Protein AF-A0A0K2RCM1-F1 (afdb_monomer)

Sequence (109 aa):
MVDAKRFRVLLEEERDRKVALLKALLGDITSVNVARQDANVDDEHDPEGSTIAFELSQASALMEQSRVGLEQIEAALLRIANGSYGLCAVCASPSRRVAWRQGLGLRIA

pLDDT: mean 72.76, std 18.23, range [34.19, 93.06]

Nearest PDB structures (foldseek):
  9c3i-assembly1_S  TM=9.230E-01  e=1.174E+00  Homo sapiens
  6wa9-assembly1_N  TM=7.876E-01  e=1.593E+00  Chlamydia pneumoniae
  4ayw-assembly1_A-2  TM=7.276E-01  e=3.978E+00  Homo sapiens
  8t4h-assembly1_B  TM=7.209E-01  e=3.978E+00  Homo sapiens
  4ayx-assembly1_A  TM=7.291E-01  e=5.077E+00  Homo sapiens

Foldseek 3Di:
DPPLVVVLVVLVVLLVVLVVVLVVLVVVLVVLVVVCVVVVPPPPPDPCVVVVVVVSVVSVVVNVVSVVVNVVSVVQNVCSVVVNRVPDPVPPPPPDPDDPDPDDDDDDD

Structure (mmCIF, N/CA/C/O backbone):
data_AF-A0A0K2RCM1-F1
#
_entry.id   AF-A0A0K2RCM1-F1
#
loop_
_atom_site.group_PDB
_atom_site.id
_atom_site.type_symbol
_atom_site.label_atom_id
_atom_site.label_alt_id
_atom_site.label_comp_id
_atom_site.label_asym_id
_atom_site.label_entity_id
_atom_site.label_seq_id
_atom_site.pdbx_PDB_ins_code
_atom_site.Cartn_x
_atom_site.Cartn_y
_atom_site.Cartn_z
_atom_site.occupancy
_atom_site.B_iso_or_equiv
_atom_site.auth_seq_id
_atom_site.auth_comp_id
_atom_site.auth_asym_id
_atom_site.auth_atom_id
_atom_site.pdbx_PDB_model_num
ATOM 1 N N . MET A 1 1 ? -16.382 7.168 23.426 1.00 49.50 1 MET A N 1
ATOM 2 C CA . MET A 1 1 ? -15.753 5.865 23.129 1.00 49.50 1 MET A CA 1
ATOM 3 C C . MET A 1 1 ? -15.402 5.896 21.652 1.00 49.50 1 MET A C 1
ATOM 5 O O . MET A 1 1 ? -16.292 6.185 20.866 1.00 49.50 1 MET A O 1
ATOM 9 N N . VAL A 1 2 ? -14.123 5.780 21.287 1.00 59.88 2 VAL A N 1
ATOM 10 C CA . VAL A 1 2 ? -13.678 5.796 19.879 1.00 59.88 2 VAL A CA 1
ATOM 11 C C . VAL A 1 2 ? -14.448 4.713 19.119 1.00 59.88 2 VAL A C 1
ATOM 13 O O . VAL A 1 2 ? -14.555 3.594 19.618 1.00 59.88 2 VAL A O 1
ATOM 16 N N . ASP A 1 3 ? -15.018 5.043 17.959 1.00 75.88 3 ASP A N 1
ATOM 17 C CA . ASP A 1 3 ? -15.794 4.106 17.137 1.00 75.88 3 ASP A CA 1
ATOM 18 C C . ASP A 1 3 ? -14.850 3.106 16.450 1.00 75.88 3 ASP A C 1
ATOM 20 O O . ASP A 1 3 ? -14.554 3.181 15.259 1.00 75.88 3 ASP A O 1
ATOM 24 N N . ALA A 1 4 ? -14.295 2.191 17.246 1.00 76.62 4 ALA A N 1
ATOM 25 C CA . ALA A 1 4 ? -13.317 1.200 16.815 1.00 76.62 4 ALA A CA 1
ATOM 26 C C . ALA A 1 4 ? -13.859 0.303 15.692 1.00 76.62 4 ALA A C 1
ATOM 28 O O . ALA A 1 4 ? -13.083 -0.239 14.911 1.00 76.62 4 ALA A O 1
ATOM 29 N N . LYS A 1 5 ? -15.189 0.174 15.578 1.00 81.38 5 LYS A N 1
ATOM 30 C CA . LYS A 1 5 ? -15.839 -0.533 14.474 1.00 81.38 5 LYS A CA 1
ATOM 31 C C . LYS A 1 5 ? -15.686 0.246 13.167 1.00 81.38 5 LYS A C 1
ATOM 33 O O . LYS A 1 5 ? -15.272 -0.347 12.177 1.00 81.38 5 LYS A O 1
ATOM 38 N N . ARG A 1 6 ? -15.935 1.560 13.173 1.00 82.31 6 ARG A N 1
ATOM 39 C CA . ARG A 1 6 ? -15.692 2.426 12.009 1.00 82.31 6 ARG A CA 1
ATOM 40 C C . ARG A 1 6 ? -14.214 2.467 11.613 1.00 82.31 6 ARG A C 1
ATOM 42 O O . ARG A 1 6 ? -13.906 2.358 10.432 1.00 82.31 6 ARG A O 1
ATOM 49 N N . PHE A 1 7 ? -13.301 2.588 12.580 1.00 81.62 7 PHE A N 1
ATOM 50 C CA . PHE A 1 7 ? -11.859 2.584 12.291 1.00 81.62 7 PHE A CA 1
ATOM 51 C C . PHE A 1 7 ? -11.374 1.253 11.715 1.00 81.62 7 PHE A C 1
ATOM 53 O O . PHE A 1 7 ? -10.509 1.262 10.847 1.00 81.62 7 PHE A O 1
ATOM 60 N N . ARG A 1 8 ? -11.951 0.125 12.147 1.00 85.94 8 ARG A N 1
ATOM 61 C CA . ARG A 1 8 ? -11.641 -1.188 11.573 1.00 85.94 8 ARG A CA 1
ATOM 62 C C . ARG A 1 8 ? -11.968 -1.246 10.088 1.00 85.94 8 ARG A C 1
ATOM 64 O O . ARG A 1 8 ? -11.090 -1.596 9.317 1.00 85.94 8 ARG A O 1
ATOM 71 N N . VAL A 1 9 ? -13.181 -0.837 9.711 1.00 89.06 9 VAL A N 1
ATOM 72 C CA . VAL A 1 9 ? -13.623 -0.848 8.307 1.00 89.06 9 VAL A CA 1
ATOM 73 C C . VAL 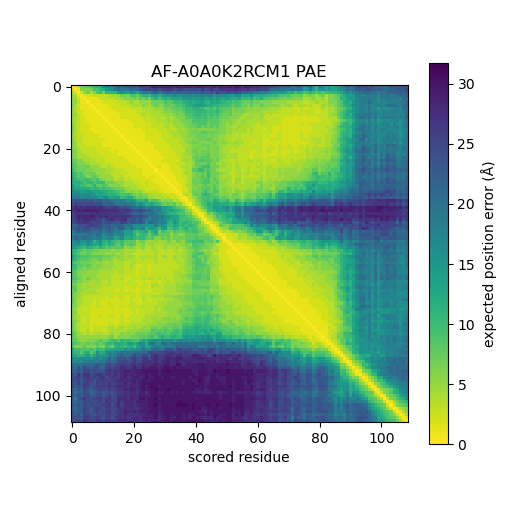A 1 9 ? -12.699 0.013 7.445 1.00 89.06 9 VAL A C 1
ATOM 75 O O . VAL A 1 9 ? -12.214 -0.449 6.422 1.00 89.06 9 VAL A O 1
ATOM 78 N N . LEU A 1 10 ? -12.370 1.227 7.902 1.00 86.94 10 LEU A N 1
ATOM 79 C CA . LEU A 1 10 ? -11.447 2.106 7.177 1.00 86.94 10 LEU A CA 1
ATOM 80 C C . LEU A 1 10 ? -10.047 1.489 7.028 1.00 86.94 10 LEU A C 1
ATOM 82 O O . LEU A 1 10 ? -9.448 1.569 5.963 1.00 86.94 10 LEU A O 1
ATOM 86 N N . LEU A 1 11 ? -9.516 0.863 8.081 1.00 87.44 11 LEU A N 1
ATOM 87 C CA . LEU A 1 11 ? -8.205 0.212 8.027 1.00 87.44 11 LEU A CA 1
ATOM 88 C C . LEU A 1 11 ? -8.203 -1.029 7.127 1.00 87.44 11 LEU A C 1
ATOM 90 O O . LEU A 1 11 ? -7.204 -1.280 6.463 1.00 87.44 11 LEU A O 1
ATOM 94 N N . GLU A 1 12 ? -9.294 -1.793 7.086 1.00 90.00 12 GLU A N 1
ATOM 95 C CA . GLU A 1 12 ? -9.456 -2.929 6.173 1.00 90.00 12 GLU A CA 1
ATOM 96 C C . GLU A 1 12 ? -9.483 -2.464 4.712 1.00 90.00 12 GLU A C 1
ATOM 98 O O . GLU A 1 12 ? -8.755 -3.012 3.887 1.00 90.00 12 GLU A O 1
ATOM 103 N N . GLU A 1 13 ? -10.223 -1.396 4.403 1.00 91.50 13 GLU A N 1
ATOM 104 C CA . GLU A 1 13 ? -10.243 -0.802 3.061 1.00 91.50 13 GLU A CA 1
ATOM 105 C C . GLU A 1 13 ? -8.868 -0.264 2.636 1.00 91.50 13 GLU A C 1
ATOM 107 O O . GLU A 1 13 ? -8.450 -0.456 1.493 1.00 91.50 13 GLU A O 1
ATOM 112 N N . GLU A 1 14 ? -8.148 0.414 3.536 1.00 87.38 14 GLU A N 1
ATOM 113 C CA . GLU A 1 14 ? -6.794 0.910 3.258 1.00 87.38 14 GLU A CA 1
ATOM 114 C C . GLU A 1 14 ? -5.782 -0.235 3.098 1.00 87.38 14 GLU A C 1
ATOM 116 O O . GLU A 1 14 ? -4.910 -0.172 2.226 1.00 87.38 14 GLU A O 1
ATOM 121 N N . ARG A 1 15 ? -5.908 -1.308 3.895 1.00 90.88 15 ARG A N 1
ATOM 122 C CA . ARG A 1 15 ? -5.104 -2.530 3.752 1.00 90.88 15 ARG A CA 1
ATOM 123 C C . ARG A 1 15 ? -5.292 -3.119 2.359 1.00 90.88 15 ARG A C 1
ATOM 125 O O . ARG A 1 15 ? -4.309 -3.359 1.663 1.00 90.88 15 ARG A O 1
ATOM 132 N N . ASP A 1 16 ? -6.538 -3.313 1.941 1.00 93.06 16 ASP A N 1
ATOM 133 C CA . ASP A 1 16 ? -6.857 -3.945 0.662 1.00 93.06 16 ASP A CA 1
ATOM 134 C C . ASP A 1 16 ? -6.360 -3.098 -0.520 1.00 93.06 16 ASP A C 1
ATOM 136 O O . ASP A 1 16 ? -5.760 -3.633 -1.457 1.00 93.06 16 ASP A O 1
ATOM 140 N N . ARG A 1 17 ? -6.490 -1.766 -0.436 1.00 90.44 17 ARG A N 1
ATOM 141 C CA . ARG A 1 17 ? -5.915 -0.838 -1.423 1.00 90.44 17 ARG A CA 1
ATOM 142 C C . ARG A 1 17 ? -4.391 -0.936 -1.505 1.00 90.44 17 ARG A C 1
ATOM 144 O O . ARG A 1 17 ? -3.843 -1.002 -2.606 1.00 90.44 17 ARG A O 1
ATOM 151 N N . LYS A 1 18 ? -3.692 -0.984 -0.368 1.00 88.38 18 LYS A N 1
ATOM 152 C CA . LYS A 1 18 ? -2.225 -1.128 -0.344 1.00 88.38 18 LYS A CA 1
ATOM 153 C C . LYS A 1 18 ? -1.755 -2.479 -0.863 1.00 88.38 18 LYS A C 1
ATOM 155 O O . LYS A 1 18 ? -0.768 -2.532 -1.589 1.00 88.38 18 LYS A O 1
ATOM 160 N N . VAL A 1 19 ? -2.458 -3.558 -0.531 1.00 91.94 19 VAL A N 1
ATOM 161 C CA . VAL A 1 19 ? -2.149 -4.896 -1.051 1.00 91.94 19 VAL 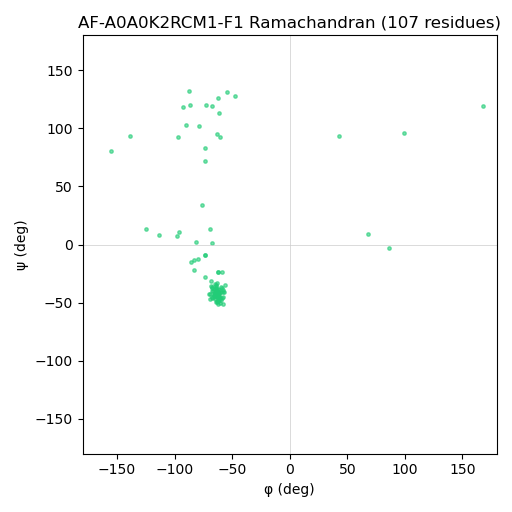A CA 1
ATOM 162 C C . VAL A 1 19 ? -2.311 -4.934 -2.570 1.00 91.94 19 VAL A C 1
ATOM 164 O O . VAL A 1 19 ? -1.457 -5.494 -3.256 1.00 91.94 19 VAL A O 1
ATOM 167 N N . ALA A 1 20 ? -3.365 -4.318 -3.112 1.00 92.56 20 ALA A N 1
ATOM 168 C CA . ALA A 1 20 ? -3.548 -4.209 -4.557 1.00 92.56 20 ALA A CA 1
ATOM 169 C C . ALA A 1 20 ? -2.408 -3.415 -5.222 1.00 92.56 20 ALA A C 1
ATOM 171 O O . ALA A 1 20 ? -1.854 -3.871 -6.220 1.00 92.56 20 ALA A O 1
ATOM 172 N N . LEU A 1 21 ? -2.004 -2.286 -4.629 1.00 88.94 21 LEU A N 1
ATOM 173 C CA . LEU A 1 21 ? -0.877 -1.483 -5.113 1.00 88.94 21 LEU A CA 1
ATOM 174 C C . LEU A 1 21 ? 0.442 -2.271 -5.114 1.00 88.94 21 LEU A C 1
ATOM 176 O O . LEU A 1 21 ? 1.161 -2.261 -6.108 1.00 88.94 21 LEU A O 1
ATOM 180 N N . LEU A 1 22 ? 0.749 -2.984 -4.027 1.00 90.69 22 LEU A N 1
ATOM 181 C CA . LE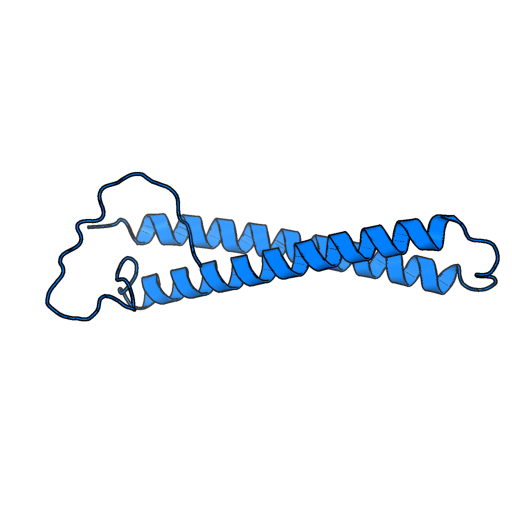U A 1 22 ? 1.963 -3.800 -3.924 1.00 90.69 22 LEU A CA 1
ATOM 182 C C . LEU A 1 22 ? 2.002 -4.911 -4.979 1.00 90.69 22 LEU A C 1
ATOM 184 O O . LEU A 1 22 ? 3.057 -5.172 -5.553 1.00 90.69 22 LEU A O 1
ATOM 188 N N . LYS A 1 23 ? 0.857 -5.545 -5.261 1.00 91.31 23 LYS A N 1
ATOM 189 C CA . LYS A 1 23 ? 0.753 -6.557 -6.322 1.00 91.31 23 LYS A CA 1
ATOM 190 C C . LYS A 1 23 ? 1.003 -5.965 -7.708 1.00 91.31 23 LYS A C 1
ATOM 192 O O . LYS A 1 23 ? 1.692 -6.601 -8.498 1.00 91.31 23 LYS A O 1
ATOM 197 N N . ALA A 1 24 ? 0.466 -4.777 -7.988 1.00 89.81 24 ALA A N 1
ATOM 198 C CA . ALA A 1 24 ? 0.689 -4.091 -9.259 1.00 89.81 24 ALA A CA 1
ATOM 199 C C . ALA A 1 24 ? 2.176 -3.751 -9.453 1.00 89.81 24 ALA A C 1
ATOM 201 O O . ALA A 1 24 ? 2.768 -4.179 -10.436 1.00 89.81 24 ALA A O 1
ATOM 202 N N . LEU A 1 25 ? 2.804 -3.116 -8.455 1.00 88.44 25 LEU A N 1
ATOM 203 C CA . LEU A 1 25 ? 4.230 -2.763 -8.499 1.00 88.44 25 LEU A CA 1
ATOM 204 C C . LEU A 1 25 ? 5.136 -3.987 -8.693 1.00 88.44 25 LEU A C 1
ATOM 206 O O . LEU A 1 25 ? 6.088 -3.938 -9.467 1.00 88.44 25 LEU A O 1
ATOM 210 N N . LEU A 1 26 ? 4.836 -5.101 -8.017 1.00 89.31 26 LEU A N 1
ATOM 211 C CA . LEU A 1 26 ? 5.586 -6.347 -8.186 1.00 89.31 26 LEU A CA 1
ATOM 212 C C . LEU A 1 26 ? 5.447 -6.912 -9.609 1.00 89.31 26 LEU A C 1
ATOM 214 O O . LEU A 1 26 ? 6.423 -7.410 -10.174 1.00 89.31 26 LEU A O 1
ATOM 218 N N . GLY A 1 27 ? 4.241 -6.839 -10.178 1.00 88.25 27 GLY A N 1
ATOM 219 C CA . GLY A 1 27 ? 3.968 -7.218 -11.563 1.00 88.25 27 GLY A CA 1
ATOM 220 C C . GLY A 1 27 ? 4.779 -6.390 -12.557 1.00 88.25 27 GLY A C 1
ATOM 221 O O . GLY A 1 27 ? 5.454 -6.966 -13.408 1.00 88.25 27 GLY A O 1
ATOM 222 N N . ASP A 1 28 ? 4.786 -5.067 -12.391 1.00 86.56 28 ASP A N 1
ATOM 223 C CA . ASP A 1 28 ? 5.522 -4.142 -13.258 1.00 86.56 28 ASP A CA 1
ATOM 224 C C . ASP A 1 28 ? 7.034 -4.409 -13.204 1.00 86.56 28 ASP A C 1
ATOM 226 O O . ASP A 1 28 ? 7.673 -4.597 -14.240 1.00 86.56 28 ASP A O 1
ATOM 230 N N . ILE A 1 29 ? 7.600 -4.534 -11.997 1.00 85.81 29 ILE A N 1
ATOM 231 C CA . ILE A 1 29 ? 9.022 -4.856 -11.793 1.00 85.81 29 ILE A CA 1
ATOM 232 C C . ILE A 1 29 ? 9.385 -6.189 -12.460 1.00 85.81 29 ILE A C 1
ATOM 234 O O . ILE A 1 29 ? 10.407 -6.289 -13.143 1.00 85.81 29 ILE A O 1
ATOM 238 N N . THR A 1 30 ? 8.551 -7.217 -12.280 1.00 86.88 30 THR A N 1
ATOM 239 C CA . THR A 1 30 ? 8.798 -8.546 -12.857 1.00 86.88 30 THR A CA 1
ATOM 240 C C . THR A 1 30 ? 8.730 -8.496 -14.380 1.00 86.88 30 THR A C 1
ATOM 242 O O . THR A 1 30 ? 9.606 -9.044 -15.044 1.00 86.88 30 THR A O 1
ATOM 245 N N . SER A 1 31 ? 7.739 -7.79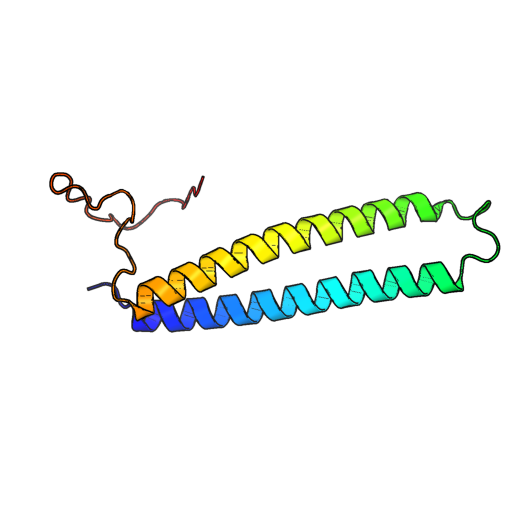8 -14.941 1.00 85.12 31 SER A N 1
ATOM 246 C CA . SER A 1 31 ? 7.570 -7.658 -16.389 1.00 85.12 31 SER A CA 1
ATOM 247 C C . SER A 1 31 ? 8.755 -6.941 -17.036 1.00 85.12 31 SER A C 1
ATOM 249 O O . SER A 1 31 ? 9.254 -7.397 -18.061 1.00 85.12 31 SER A O 1
ATOM 251 N N . VAL A 1 32 ? 9.236 -5.849 -16.432 1.00 82.00 32 VAL A N 1
ATOM 252 C CA . VAL A 1 32 ? 10.410 -5.110 -16.927 1.00 82.00 32 VAL A CA 1
ATOM 253 C C . VAL A 1 32 ? 11.669 -5.974 -16.858 1.00 82.00 32 VAL A C 1
ATOM 255 O O . VAL A 1 32 ? 12.471 -5.974 -17.788 1.00 82.00 32 VAL A O 1
ATOM 258 N N . ASN A 1 33 ? 11.844 -6.745 -15.783 1.00 82.12 33 ASN A N 1
ATOM 259 C CA . ASN A 1 33 ? 13.008 -7.616 -15.632 1.00 82.12 33 ASN A CA 1
ATOM 260 C C . ASN A 1 33 ? 13.007 -8.773 -16.650 1.00 82.12 33 ASN A C 1
ATOM 262 O O . ASN A 1 33 ? 14.048 -9.080 -17.224 1.00 82.12 33 ASN A O 1
ATOM 266 N N . VAL A 1 34 ? 11.844 -9.376 -16.926 1.00 80.69 34 VAL A N 1
ATOM 267 C CA . VAL A 1 34 ? 11.697 -10.411 -17.968 1.00 80.69 34 VAL A CA 1
ATOM 268 C C . VAL A 1 34 ? 11.965 -9.831 -19.358 1.00 80.69 34 VAL A C 1
ATOM 270 O O . VAL A 1 34 ? 12.760 -10.394 -20.103 1.00 80.69 34 VAL A O 1
ATOM 273 N N . ALA A 1 35 ? 11.379 -8.673 -19.685 1.00 76.88 35 ALA A N 1
ATOM 274 C CA . ALA A 1 35 ? 11.603 -8.012 -20.973 1.00 76.88 35 ALA A CA 1
ATOM 275 C C . ALA A 1 35 ? 13.085 -7.671 -21.204 1.00 76.88 35 ALA A C 1
ATOM 277 O O . ALA A 1 35 ? 13.587 -7.811 -22.316 1.00 76.88 35 ALA A O 1
ATOM 278 N N . ARG A 1 36 ? 13.799 -7.275 -20.143 1.00 72.12 36 ARG A N 1
ATOM 279 C CA . ARG A 1 36 ? 15.251 -7.075 -20.183 1.00 72.12 36 ARG A CA 1
ATOM 280 C C . ARG A 1 36 ? 16.005 -8.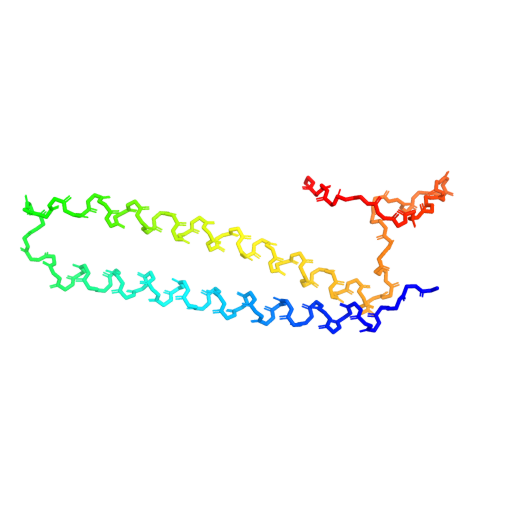366 -20.456 1.00 72.12 36 ARG A C 1
ATOM 282 O O . ARG A 1 36 ? 16.843 -8.375 -21.342 1.00 72.12 36 ARG A O 1
ATOM 289 N N . GLN A 1 37 ? 15.706 -9.446 -19.732 1.00 70.94 37 GLN A N 1
ATOM 290 C CA . GLN A 1 37 ? 16.379 -10.738 -19.924 1.00 70.94 37 GLN A CA 1
ATOM 291 C C . GLN A 1 37 ? 16.217 -11.275 -21.353 1.00 70.94 37 GLN A C 1
ATOM 293 O O . GLN A 1 37 ? 17.182 -11.803 -21.901 1.00 70.94 37 GLN A O 1
ATOM 298 N N . ASP A 1 38 ? 15.048 -11.080 -21.969 1.00 63.62 38 ASP A N 1
ATOM 299 C CA . ASP A 1 38 ? 14.784 -11.490 -23.354 1.00 63.62 38 ASP A CA 1
ATOM 300 C C . ASP A 1 38 ? 15.472 -10.589 -24.401 1.00 63.62 38 ASP A C 1
ATOM 302 O O . ASP A 1 38 ? 15.805 -11.056 -25.490 1.00 63.62 38 ASP A O 1
ATOM 306 N N . ALA A 1 39 ? 15.720 -9.311 -24.088 1.00 60.91 39 ALA A N 1
ATOM 307 C CA . ALA A 1 39 ? 16.400 -8.360 -24.976 1.00 60.91 39 ALA A CA 1
ATOM 308 C C . ALA A 1 39 ? 17.944 -8.410 -24.882 1.00 60.91 39 ALA A C 1
ATOM 310 O O . ALA A 1 39 ? 18.635 -7.909 -25.768 1.00 60.91 39 ALA A O 1
ATOM 311 N N . ASN A 1 40 ? 18.489 -9.042 -23.836 1.00 54.59 40 ASN A N 1
ATOM 312 C CA . ASN A 1 40 ? 19.894 -8.988 -23.407 1.00 54.59 40 ASN A CA 1
ATOM 313 C C . ASN A 1 40 ? 20.893 -9.825 -24.242 1.00 54.59 40 ASN A C 1
ATOM 315 O O . ASN A 1 40 ? 21.844 -10.379 -23.689 1.00 54.59 40 ASN A O 1
ATOM 319 N N . VAL A 1 41 ? 20.699 -9.974 -25.556 1.00 55.75 41 VAL A N 1
ATOM 320 C CA . VAL A 1 41 ? 21.681 -10.684 -26.407 1.00 55.75 41 VAL A CA 1
ATOM 321 C C . VAL A 1 41 ? 22.838 -9.761 -26.842 1.00 55.75 41 VAL A C 1
ATOM 323 O O . VAL A 1 41 ? 23.876 -10.267 -27.258 1.00 55.75 41 VAL A O 1
ATOM 326 N N . ASP A 1 42 ? 22.716 -8.435 -26.674 1.00 62.91 42 ASP A N 1
ATOM 327 C CA . ASP A 1 42 ? 23.792 -7.456 -26.928 1.00 62.91 42 ASP A CA 1
ATOM 328 C C . ASP A 1 42 ? 23.591 -6.154 -26.106 1.00 62.91 42 ASP A C 1
ATOM 330 O O . ASP A 1 42 ? 23.038 -5.167 -26.586 1.00 62.91 42 ASP A O 1
ATOM 334 N N . ASP A 1 43 ? 23.982 -6.184 -24.826 1.00 63.50 43 ASP A N 1
ATOM 335 C CA . ASP A 1 43 ? 23.792 -5.114 -23.815 1.00 63.50 43 ASP A CA 1
ATOM 336 C C . ASP A 1 43 ? 24.718 -3.889 -24.022 1.00 63.50 43 ASP A C 1
ATOM 338 O O . ASP A 1 43 ? 24.554 -2.852 -23.383 1.00 63.50 43 ASP A O 1
ATOM 342 N N . GLU A 1 44 ? 25.697 -3.959 -24.936 1.00 62.28 44 GLU A N 1
ATOM 343 C CA . GLU A 1 44 ? 26.703 -2.896 -25.138 1.00 62.28 44 GLU A CA 1
ATOM 344 C C . GLU A 1 44 ? 26.140 -1.637 -25.839 1.00 62.28 44 GLU A C 1
ATOM 346 O O . GLU A 1 44 ? 26.790 -0.588 -25.892 1.00 62.28 44 GLU A O 1
ATOM 351 N N . HIS A 1 45 ? 24.903 -1.695 -26.339 1.00 62.88 45 HIS A N 1
ATOM 352 C CA . HIS A 1 45 ? 24.295 -0.623 -27.129 1.00 62.88 45 HIS A CA 1
ATOM 353 C C . HIS A 1 45 ? 22.946 -0.102 -26.608 1.00 62.88 45 HIS A C 1
ATOM 355 O O . HIS A 1 45 ? 22.300 0.655 -27.333 1.00 62.88 45 HIS A O 1
ATOM 361 N N . ASP A 1 46 ? 22.532 -0.430 -25.375 1.00 66.31 46 ASP A N 1
ATOM 362 C CA . ASP A 1 46 ? 21.295 0.111 -24.787 1.00 66.31 46 ASP A CA 1
ATOM 363 C C . ASP A 1 46 ? 21.552 1.333 -23.871 1.00 66.31 46 ASP A C 1
ATOM 365 O O . ASP A 1 46 ? 21.789 1.182 -22.666 1.00 66.31 46 ASP A O 1
ATOM 369 N N . PRO A 1 47 ? 21.480 2.579 -24.390 1.00 67.12 47 PRO A N 1
ATOM 370 C CA . PRO A 1 47 ? 21.576 3.776 -23.554 1.00 67.12 47 PRO A CA 1
ATOM 371 C C . PRO A 1 47 ? 20.433 3.885 -22.524 1.00 67.12 47 PRO A C 1
ATOM 373 O O . PRO A 1 47 ? 20.617 4.519 -21.478 1.00 67.12 47 PRO A O 1
ATOM 376 N N . GLU A 1 48 ? 19.283 3.239 -22.764 1.00 67.56 48 GLU A N 1
ATOM 377 C CA . GLU A 1 48 ? 18.110 3.259 -21.878 1.00 67.56 48 GLU A CA 1
ATOM 378 C C . GLU A 1 48 ? 18.247 2.290 -20.689 1.00 67.56 48 GLU A C 1
ATOM 380 O O . GLU A 1 48 ? 17.523 2.414 -19.693 1.00 67.56 48 GLU A O 1
ATOM 385 N N . GLY A 1 49 ? 19.229 1.379 -20.710 1.00 73.25 49 GLY A N 1
ATOM 386 C CA . GLY A 1 49 ? 19.516 0.456 -19.607 1.00 73.25 49 GLY A CA 1
ATOM 387 C C . GLY A 1 49 ? 19.779 1.174 -18.274 1.00 73.25 49 GLY A C 1
ATOM 388 O O . GLY A 1 49 ? 19.350 0.719 -17.206 1.00 73.25 49 GLY A O 1
ATOM 389 N N . SER A 1 50 ? 20.401 2.354 -18.331 1.00 76.31 50 SER A N 1
ATOM 390 C CA . SER A 1 50 ? 20.637 3.211 -17.163 1.00 76.31 50 SER A CA 1
ATOM 391 C C . SER A 1 50 ? 19.346 3.843 -16.614 1.00 76.31 50 SER A C 1
ATOM 393 O O . SER A 1 50 ? 19.110 3.812 -15.402 1.00 76.31 50 SER A O 1
ATOM 395 N N . THR A 1 51 ? 18.470 4.329 -17.496 1.00 81.62 51 THR A N 1
ATOM 396 C CA . THR A 1 51 ? 17.165 4.917 -17.160 1.00 81.62 51 THR A CA 1
ATOM 397 C C . THR A 1 51 ? 16.249 3.882 -16.516 1.00 81.62 51 THR A C 1
ATOM 399 O O . THR A 1 51 ? 15.729 4.099 -15.422 1.00 81.62 51 THR A O 1
ATOM 402 N N . ILE A 1 52 ? 16.122 2.705 -17.125 1.00 78.75 52 ILE A N 1
ATOM 403 C CA . ILE A 1 52 ? 15.226 1.659 -16.625 1.00 78.75 52 ILE A CA 1
ATOM 404 C C . ILE A 1 52 ? 15.742 1.089 -15.282 1.00 78.75 52 ILE A C 1
ATOM 406 O O . ILE A 1 52 ? 14.954 0.735 -14.403 1.00 78.75 52 ILE A O 1
ATOM 410 N N . ALA A 1 53 ? 17.062 1.047 -15.047 1.00 81.44 53 ALA A N 1
ATOM 411 C CA . ALA A 1 53 ? 17.610 0.651 -13.743 1.00 81.44 53 ALA A CA 1
ATOM 412 C C . ALA A 1 53 ? 17.254 1.665 -12.640 1.00 81.44 53 ALA A C 1
ATOM 414 O O . ALA A 1 53 ? 16.932 1.280 -11.512 1.00 81.44 53 ALA A O 1
ATOM 415 N N . PHE A 1 54 ? 17.268 2.958 -12.972 1.00 83.50 54 PHE A N 1
ATOM 416 C CA . PHE A 1 54 ? 16.828 4.018 -12.073 1.00 83.50 54 PHE A CA 1
ATOM 417 C C . PHE A 1 54 ? 15.322 3.932 -11.774 1.00 83.50 54 PHE A C 1
ATOM 419 O O . PHE A 1 54 ? 14.919 4.032 -10.614 1.00 83.50 54 PHE A O 1
ATOM 426 N N . GLU A 1 55 ? 14.483 3.676 -12.777 1.00 86.06 55 GLU A N 1
ATOM 427 C CA . GLU A 1 55 ? 13.036 3.481 -12.602 1.00 86.06 55 GLU A CA 1
ATOM 428 C C . GLU A 1 55 ? 12.709 2.269 -11.718 1.00 86.06 55 GLU A C 1
ATOM 430 O O . GLU A 1 55 ? 11.894 2.376 -10.798 1.00 86.06 55 GLU A O 1
ATOM 435 N N . LEU A 1 56 ? 13.404 1.142 -11.907 1.00 87.44 56 LEU A N 1
ATOM 436 C CA . LEU A 1 56 ? 13.264 -0.042 -11.052 1.00 87.44 56 LEU A CA 1
ATOM 437 C C . LEU A 1 56 ? 13.666 0.233 -9.599 1.00 87.44 56 LEU A C 1
ATOM 439 O O . LEU A 1 56 ? 13.016 -0.257 -8.671 1.00 87.44 56 LEU A O 1
ATOM 443 N N . SER A 1 57 ? 14.716 1.030 -9.387 1.00 87.38 57 SER A N 1
ATOM 444 C CA . SER A 1 57 ? 15.134 1.465 -8.051 1.00 87.38 57 SER A CA 1
ATOM 445 C C . SER A 1 57 ? 14.049 2.311 -7.374 1.00 87.38 57 SER A C 1
ATOM 447 O O . SER A 1 57 ? 13.683 2.051 -6.225 1.00 87.38 57 SER A O 1
ATOM 449 N N . GLN A 1 58 ? 13.450 3.259 -8.103 1.00 89.56 58 GLN A N 1
ATOM 450 C CA . GLN A 1 58 ? 12.332 4.064 -7.599 1.00 89.56 58 GLN A CA 1
ATOM 451 C C . GLN A 1 58 ? 11.103 3.207 -7.261 1.00 89.56 58 GLN A C 1
ATOM 453 O O . GLN A 1 58 ? 10.522 3.361 -6.183 1.00 89.56 58 GLN A O 1
ATOM 458 N N . ALA A 1 59 ? 10.731 2.271 -8.140 1.00 88.44 59 ALA A N 1
ATOM 459 C CA . ALA A 1 59 ? 9.611 1.359 -7.911 1.00 88.44 59 ALA A CA 1
ATOM 460 C C . ALA A 1 59 ? 9.846 0.467 -6.679 1.00 88.44 59 ALA A C 1
ATOM 462 O O . ALA A 1 59 ? 8.949 0.294 -5.851 1.00 88.44 59 ALA A O 1
ATOM 463 N N . SER A 1 60 ? 11.074 -0.031 -6.505 1.00 87.06 60 SER A N 1
ATOM 464 C CA . SER A 1 60 ? 11.472 -0.839 -5.345 1.00 87.06 60 SER A CA 1
ATOM 465 C C . SER A 1 60 ? 11.416 -0.043 -4.037 1.00 87.06 60 SER A C 1
ATOM 467 O O . SER A 1 60 ? 10.918 -0.540 -3.026 1.00 87.06 60 SER A O 1
ATOM 469 N N . ALA A 1 61 ? 11.861 1.217 -4.043 1.00 89.75 61 ALA A N 1
ATOM 470 C CA . ALA A 1 61 ? 11.780 2.089 -2.871 1.00 89.75 61 ALA A CA 1
ATOM 471 C C . ALA A 1 61 ? 10.322 2.376 -2.461 1.00 89.75 61 ALA A C 1
ATOM 473 O O . ALA A 1 61 ? 9.978 2.310 -1.277 1.00 89.75 61 ALA A O 1
ATOM 474 N N . LEU A 1 62 ? 9.445 2.636 -3.437 1.00 88.38 62 LEU A N 1
ATOM 475 C CA . LEU A 1 62 ? 8.014 2.838 -3.195 1.00 88.38 62 LEU A CA 1
ATOM 476 C C . LEU A 1 62 ? 7.338 1.571 -2.650 1.00 88.38 62 LEU A C 1
ATOM 478 O O . LEU A 1 62 ? 6.457 1.655 -1.785 1.00 88.38 62 LEU A O 1
ATOM 482 N N . MET A 1 63 ? 7.756 0.400 -3.136 1.00 88.12 63 MET A N 1
ATOM 483 C CA . MET A 1 63 ? 7.284 -0.891 -2.646 1.00 88.12 63 MET A CA 1
ATOM 484 C C . MET A 1 63 ? 7.635 -1.079 -1.167 1.00 88.12 63 MET A C 1
ATOM 486 O O . MET A 1 63 ? 6.749 -1.394 -0.371 1.00 88.12 63 MET A O 1
ATOM 490 N N . GLU A 1 64 ? 8.883 -0.816 -0.772 1.00 88.50 64 GLU A N 1
ATOM 491 C CA . GLU A 1 64 ? 9.305 -0.971 0.624 1.00 88.50 64 GLU A CA 1
ATOM 492 C C . GLU A 1 64 ? 8.574 0.004 1.555 1.00 88.50 64 GLU A C 1
ATOM 494 O O . GLU A 1 64 ? 8.042 -0.397 2.593 1.00 88.50 64 GLU A O 1
ATOM 499 N N . GLN A 1 65 ? 8.427 1.270 1.152 1.00 86.75 65 GLN A N 1
ATOM 500 C CA . GLN A 1 65 ? 7.641 2.245 1.914 1.00 86.75 65 GLN A CA 1
ATOM 501 C C . GLN A 1 65 ? 6.175 1.804 2.069 1.00 86.75 65 GLN A C 1
ATOM 503 O O . GLN A 1 65 ? 5.565 1.955 3.134 1.00 86.75 65 GLN A O 1
ATOM 508 N N . SER A 1 66 ? 5.594 1.245 1.008 1.00 85.94 66 SER A N 1
ATOM 509 C CA . SER A 1 66 ? 4.217 0.753 1.018 1.00 85.94 66 SER A CA 1
ATOM 510 C C . SER A 1 66 ? 4.051 -0.468 1.923 1.00 85.94 66 SER A C 1
ATOM 512 O O . SER A 1 66 ? 3.032 -0.554 2.616 1.00 85.94 66 SER A O 1
ATOM 514 N N . ARG A 1 67 ? 5.057 -1.352 1.974 1.00 87.88 67 ARG A N 1
ATOM 515 C CA . ARG A 1 67 ? 5.118 -2.523 2.860 1.00 87.88 67 ARG A CA 1
ATOM 516 C C . ARG A 1 67 ? 5.152 -2.116 4.330 1.00 87.88 67 ARG A C 1
ATOM 518 O O . ARG A 1 67 ? 4.302 -2.562 5.093 1.00 87.88 67 ARG A O 1
ATOM 525 N N . VAL A 1 68 ? 6.023 -1.177 4.699 1.00 87.81 68 VAL A N 1
ATOM 526 C CA . VAL A 1 68 ? 6.069 -0.620 6.064 1.00 87.81 68 VAL A CA 1
ATOM 527 C C . VAL A 1 68 ? 4.717 -0.011 6.460 1.00 87.81 68 VAL A C 1
ATOM 529 O O . VAL A 1 68 ? 4.230 -0.203 7.574 1.00 87.81 68 VAL A O 1
ATOM 532 N N . GLY A 1 69 ? 4.056 0.699 5.540 1.00 81.50 69 GLY A N 1
ATOM 533 C CA . GLY A 1 69 ? 2.716 1.236 5.785 1.00 81.50 69 GLY A CA 1
ATOM 534 C C . GLY A 1 69 ? 1.641 0.157 5.986 1.00 81.50 69 GLY A C 1
ATOM 535 O O . GLY A 1 69 ? 0.717 0.362 6.772 1.00 81.50 69 GLY A O 1
ATOM 536 N N . LEU A 1 70 ? 1.750 -0.982 5.296 1.00 85.88 70 LEU A N 1
ATOM 537 C CA . LEU A 1 70 ? 0.852 -2.126 5.465 1.00 85.88 70 LEU A CA 1
ATOM 538 C C . LEU A 1 70 ? 1.028 -2.770 6.847 1.00 85.88 70 LEU A C 1
ATOM 540 O O . LEU A 1 70 ? 0.038 -2.968 7.549 1.00 85.88 70 LEU A O 1
ATOM 544 N N . GLU A 1 71 ? 2.270 -2.990 7.281 1.00 85.69 71 GLU A N 1
ATOM 545 C CA . GLU A 1 71 ? 2.581 -3.535 8.611 1.00 85.69 71 GLU A CA 1
ATOM 546 C C . GLU A 1 71 ? 1.997 -2.661 9.735 1.00 85.69 71 GLU A C 1
ATOM 548 O O . GLU A 1 71 ? 1.430 -3.159 10.710 1.00 85.69 71 GLU A O 1
ATOM 553 N N . GLN A 1 72 ? 2.052 -1.334 9.582 1.00 81.75 72 GLN A N 1
ATOM 554 C CA . GLN A 1 72 ? 1.446 -0.403 10.540 1.00 81.75 72 GLN A CA 1
ATOM 555 C C . GLN A 1 72 ? -0.085 -0.531 10.610 1.00 81.75 72 GLN A C 1
ATOM 557 O O . GLN A 1 72 ? -0.661 -0.428 11.701 1.00 81.75 72 GLN A O 1
ATOM 562 N N . ILE A 1 73 ? -0.749 -0.761 9.473 1.00 84.25 73 ILE A N 1
ATOM 563 C CA . ILE A 1 73 ? -2.202 -0.972 9.396 1.00 84.25 73 ILE A CA 1
ATOM 564 C C . ILE A 1 73 ? -2.584 -2.310 10.032 1.00 84.25 73 ILE A C 1
ATOM 566 O O . ILE A 1 73 ? -3.534 -2.366 10.813 1.00 84.25 73 ILE 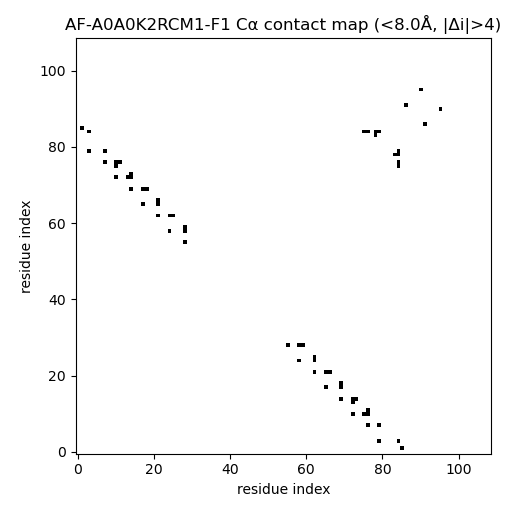A O 1
ATOM 570 N N . GLU A 1 74 ? -1.822 -3.370 9.782 1.00 86.94 74 GLU A N 1
ATOM 571 C CA . GLU A 1 74 ? -2.036 -4.675 10.414 1.00 86.94 74 GLU A CA 1
ATOM 572 C C . GLU A 1 74 ? -1.850 -4.599 11.935 1.00 86.94 74 GLU A C 1
ATOM 574 O O . GLU A 1 74 ? -2.705 -5.059 12.696 1.00 86.94 74 GLU A O 1
ATOM 579 N N . ALA A 1 75 ? -0.809 -3.906 12.404 1.00 84.69 75 ALA A N 1
ATOM 580 C CA . ALA A 1 75 ? -0.603 -3.646 13.827 1.00 84.69 75 ALA A CA 1
ATOM 581 C C . ALA A 1 75 ? -1.728 -2.791 14.442 1.00 84.69 75 ALA A C 1
ATOM 583 O O . ALA A 1 75 ? -2.070 -2.931 15.621 1.00 84.69 75 ALA A O 1
ATOM 584 N N . ALA A 1 76 ? -2.314 -1.866 13.679 1.00 81.00 76 ALA A N 1
ATOM 585 C CA . ALA A 1 76 ? -3.484 -1.099 14.094 1.00 81.00 76 ALA A CA 1
ATOM 586 C C . ALA A 1 76 ? -4.738 -1.985 14.213 1.00 81.00 76 ALA A C 1
ATOM 588 O O . ALA A 1 76 ? -5.431 -1.913 15.230 1.00 81.00 76 ALA A O 1
ATOM 589 N N . LEU A 1 77 ? -4.990 -2.863 13.239 1.00 85.56 77 LEU A N 1
ATOM 590 C CA . LEU A 1 77 ? -6.092 -3.829 13.266 1.00 85.56 77 LEU A CA 1
ATOM 591 C C . LEU A 1 77 ? -5.965 -4.810 14.439 1.00 85.56 77 LEU A C 1
ATOM 593 O O . LEU A 1 77 ? -6.948 -5.047 15.143 1.00 85.56 77 LEU A O 1
ATOM 597 N N . LEU A 1 78 ? -4.756 -5.304 14.722 1.00 86.38 78 LEU A N 1
ATOM 598 C CA . LEU A 1 78 ? -4.497 -6.180 15.867 1.00 86.38 78 LEU A CA 1
ATOM 599 C C . LEU A 1 78 ? -4.795 -5.476 17.200 1.00 86.38 78 LEU A C 1
ATOM 601 O O . LEU A 1 78 ? -5.408 -6.054 18.095 1.00 86.38 78 LEU A O 1
ATOM 605 N N . ARG A 1 79 ? -4.433 -4.194 17.324 1.00 81.19 79 ARG A N 1
ATOM 606 C CA . ARG A 1 79 ? -4.793 -3.379 18.495 1.00 81.19 79 ARG A CA 1
ATOM 607 C C . ARG A 1 79 ? -6.306 -3.192 18.626 1.00 81.19 79 ARG A C 1
ATOM 609 O O . ARG A 1 79 ? -6.809 -3.181 19.747 1.00 81.19 79 ARG A O 1
ATOM 616 N N . ILE A 1 80 ? -7.046 -3.076 17.519 1.00 82.62 80 ILE A N 1
ATOM 617 C CA . ILE A 1 80 ? -8.521 -3.034 17.550 1.00 82.62 80 ILE A CA 1
ATOM 618 C C . ILE A 1 80 ? -9.082 -4.365 18.043 1.00 82.62 80 ILE A C 1
ATOM 620 O O . ILE A 1 80 ? -9.970 -4.356 18.895 1.00 82.62 80 ILE A O 1
ATOM 624 N N . ALA A 1 81 ? -8.562 -5.488 17.543 1.00 83.12 81 ALA A N 1
ATOM 625 C CA . ALA A 1 81 ? -8.985 -6.823 17.960 1.00 83.12 81 ALA A CA 1
ATOM 626 C C . ALA A 1 81 ? -8.727 -7.065 19.457 1.00 83.12 81 ALA A C 1
ATOM 628 O O . ALA A 1 81 ? -9.600 -7.567 20.159 1.00 83.12 81 ALA A O 1
ATOM 629 N N . ASN A 1 82 ? -7.581 -6.606 19.963 1.00 81.75 82 ASN A N 1
ATOM 630 C CA . ASN A 1 82 ? -7.203 -6.724 21.373 1.00 81.75 82 ASN A CA 1
ATOM 631 C C . ASN A 1 82 ? -7.838 -5.645 22.272 1.00 81.75 82 ASN A C 1
ATOM 633 O O . ASN A 1 82 ? -7.528 -5.575 23.460 1.00 81.75 82 ASN A O 1
ATOM 637 N N . GLY A 1 83 ? -8.682 -4.764 21.722 1.00 79.38 83 GLY A N 1
ATOM 638 C CA . GLY A 1 83 ? -9.325 -3.677 22.466 1.00 79.38 83 GLY A CA 1
ATOM 639 C C . GLY A 1 83 ? -8.375 -2.576 22.960 1.00 79.38 83 GLY A C 1
ATOM 640 O O . GLY A 1 83 ? -8.797 -1.705 23.716 1.00 79.38 83 GLY A O 1
ATOM 641 N N . SER A 1 84 ? -7.108 -2.580 22.532 1.00 72.56 84 SER A N 1
ATOM 642 C CA . SER A 1 84 ? -6.075 -1.610 22.922 1.00 72.56 84 SER A CA 1
ATOM 643 C C . SER A 1 84 ? -5.872 -0.485 21.903 1.00 72.56 84 SER A C 1
ATOM 645 O O . SER A 1 84 ? -4.959 0.333 22.028 1.00 72.56 84 SER A O 1
ATOM 647 N N . TYR A 1 85 ? -6.719 -0.410 20.877 1.00 66.31 85 TYR A N 1
ATOM 648 C CA . TYR A 1 85 ? -6.641 0.641 19.870 1.00 66.31 85 TYR A CA 1
ATOM 649 C C . TYR A 1 85 ? -6.866 2.030 20.474 1.00 66.31 85 TYR A C 1
ATOM 651 O O . TYR A 1 85 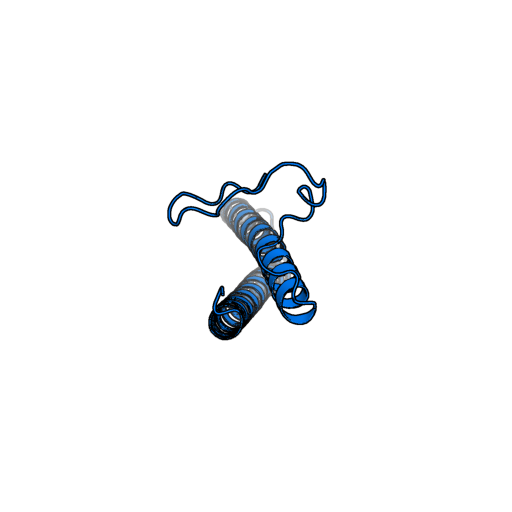? -7.860 2.278 21.153 1.00 66.31 85 TYR A O 1
ATOM 659 N N . GLY A 1 86 ? -5.922 2.941 20.224 1.00 63.94 86 GLY A N 1
ATOM 660 C CA . GLY A 1 86 ? -5.888 4.268 20.848 1.00 63.94 86 GLY A CA 1
ATOM 661 C C . GLY A 1 86 ? -5.179 4.316 22.210 1.00 63.94 86 GLY A C 1
ATOM 662 O O . GLY A 1 86 ? -4.996 5.408 22.753 1.00 63.94 86 GLY A O 1
ATOM 663 N N . LEU A 1 87 ? -4.722 3.175 22.745 1.00 56.97 87 LEU A N 1
ATOM 664 C CA . LEU A 1 87 ? -3.793 3.133 23.874 1.00 56.97 87 LEU A CA 1
ATOM 665 C C . LEU A 1 87 ? -2.364 3.219 23.336 1.00 56.97 87 LEU A C 1
ATOM 667 O O . LEU A 1 87 ? -1.907 2.396 22.543 1.00 56.97 87 LEU A O 1
ATOM 671 N N . CYS A 1 88 ? -1.649 4.253 23.754 1.00 53.44 88 CYS A N 1
ATOM 672 C CA . CYS A 1 88 ? -0.230 4.381 23.472 1.00 53.44 88 CYS A CA 1
ATOM 673 C C . CYS A 1 88 ? 0.532 3.278 24.230 1.00 53.44 88 CYS A C 1
ATOM 675 O O . CYS A 1 88 ? 0.502 3.246 25.459 1.00 53.44 88 CYS A O 1
ATOM 677 N N . ALA A 1 89 ? 1.228 2.394 23.505 1.00 48.84 89 ALA A N 1
ATOM 678 C CA . ALA A 1 89 ? 1.998 1.283 24.082 1.00 48.84 89 ALA A CA 1
ATOM 679 C C . ALA A 1 89 ? 3.151 1.751 25.000 1.00 48.84 89 ALA A C 1
ATOM 681 O O . ALA A 1 89 ? 3.552 1.028 25.902 1.00 48.84 89 ALA A O 1
ATOM 682 N N . VAL A 1 90 ? 3.633 2.985 24.812 1.00 47.75 90 VAL A N 1
ATOM 683 C CA . VAL A 1 90 ? 4.655 3.645 25.652 1.00 47.75 90 VAL A CA 1
ATOM 684 C C . VAL A 1 90 ? 4.042 4.296 26.904 1.00 47.75 90 VAL A C 1
ATOM 686 O O . VAL A 1 90 ? 4.715 4.517 27.905 1.00 47.75 90 VAL A O 1
ATOM 689 N N . CYS A 1 91 ? 2.744 4.596 26.877 1.00 47.78 91 CYS A N 1
ATOM 690 C CA . CYS A 1 91 ? 2.070 5.426 27.872 1.00 47.78 91 CYS A CA 1
ATOM 691 C C . CYS A 1 91 ? 1.387 4.610 28.979 1.00 47.78 91 CYS A C 1
ATOM 693 O O . CYS A 1 91 ? 0.638 5.178 29.770 1.00 47.78 91 CYS A O 1
ATOM 695 N N . ALA A 1 92 ? 1.650 3.301 29.070 1.00 43.47 92 ALA A N 1
ATOM 696 C CA . ALA A 1 92 ? 1.130 2.418 30.120 1.00 43.47 92 ALA A CA 1
ATOM 697 C C . ALA A 1 92 ? 1.721 2.697 31.525 1.00 43.47 92 ALA A C 1
ATOM 699 O O . ALA A 1 92 ? 1.546 1.901 32.444 1.00 43.47 92 ALA A O 1
ATOM 700 N N . SER A 1 93 ? 2.393 3.837 31.712 1.00 36.72 93 SER A N 1
ATOM 701 C CA . SER A 1 93 ? 2.827 4.344 33.013 1.00 36.72 93 SER A CA 1
ATOM 702 C C . SER A 1 93 ? 1.709 5.199 33.643 1.00 36.72 93 SER A C 1
ATOM 704 O O . SER A 1 93 ? 1.189 6.090 32.967 1.00 36.72 93 SER A O 1
ATOM 706 N N . PRO A 1 94 ? 1.336 5.013 34.928 1.00 39.03 94 PRO A N 1
ATOM 707 C CA . PRO A 1 94 ? 0.032 5.442 35.470 1.00 39.03 94 PRO A CA 1
ATOM 708 C C . PRO A 1 94 ? -0.236 6.955 35.580 1.00 39.03 94 PRO A C 1
ATOM 710 O O . PRO A 1 94 ? -1.285 7.351 36.083 1.00 39.03 94 PRO A O 1
ATOM 713 N N . SER A 1 95 ? 0.683 7.830 35.168 1.00 38.66 95 SER A N 1
ATOM 714 C CA . SER A 1 95 ? 0.694 9.233 35.608 1.00 38.66 95 SER A CA 1
ATOM 715 C C . SER A 1 95 ? 0.423 10.289 34.534 1.00 38.66 95 SER A C 1
ATOM 717 O O . SER A 1 95 ? 0.521 11.480 34.830 1.00 38.66 95 SER A O 1
ATOM 719 N N . ARG A 1 96 ? 0.029 9.932 33.303 1.00 37.25 96 ARG A N 1
ATOM 720 C CA . ARG A 1 96 ? -0.300 10.955 32.290 1.00 37.25 96 ARG A CA 1
ATOM 721 C C . ARG A 1 96 ? -1.534 10.600 31.464 1.00 37.25 96 ARG A C 1
ATOM 723 O O . ARG A 1 96 ? -1.468 9.935 30.438 1.00 37.25 96 ARG A O 1
ATOM 730 N N . ARG A 1 97 ? -2.689 11.096 31.915 1.00 36.78 97 ARG A N 1
ATOM 731 C CA . ARG A 1 97 ? -3.956 11.063 31.177 1.00 36.78 97 ARG A CA 1
ATOM 732 C C . ARG A 1 97 ? -3.882 12.090 30.039 1.00 36.78 97 ARG A C 1
ATOM 734 O O . ARG A 1 97 ? -4.311 13.227 30.198 1.00 36.78 97 ARG A O 1
ATOM 741 N N . VAL A 1 98 ? -3.286 11.723 28.906 1.00 43.16 98 VAL A N 1
ATOM 742 C CA . VAL A 1 98 ? -3.349 12.549 27.692 1.00 43.16 98 VAL A CA 1
ATOM 743 C C . VAL A 1 98 ? -4.705 12.331 27.034 1.00 43.16 98 VAL A C 1
ATOM 745 O O . VAL A 1 98 ? -4.975 11.306 26.413 1.00 43.16 98 VAL A O 1
ATOM 748 N N . ALA A 1 99 ? -5.598 13.299 27.229 1.00 39.28 99 ALA A N 1
ATOM 749 C CA . ALA A 1 99 ? -6.784 13.429 26.406 1.00 39.28 99 ALA A CA 1
ATOM 750 C C . ALA A 1 99 ? -6.316 13.659 24.964 1.00 39.28 99 ALA A C 1
ATOM 752 O O . ALA A 1 99 ? -5.709 14.689 24.673 1.00 39.28 99 ALA A O 1
ATOM 753 N N . TRP A 1 100 ? -6.575 12.699 24.074 1.00 41.03 100 TRP A N 1
ATOM 754 C CA . TRP A 1 100 ? -6.428 12.891 22.635 1.00 41.03 100 TRP A CA 1
ATOM 755 C C . TRP A 1 100 ? -7.378 14.017 22.213 1.00 41.03 100 TRP A C 1
ATOM 757 O O . TRP A 1 100 ? -8.567 13.797 21.977 1.00 41.03 100 TRP A O 1
ATOM 767 N N . ARG A 1 101 ? -6.877 15.257 22.193 1.00 36.84 101 ARG A N 1
ATOM 768 C CA . ARG A 1 101 ? -7.580 16.380 21.578 1.00 36.84 101 ARG A CA 1
ATOM 769 C C . ARG A 1 101 ? -7.485 16.169 20.072 1.00 36.84 101 ARG A C 1
ATOM 771 O O . ARG A 1 101 ? -6.397 16.053 19.521 1.00 36.84 101 ARG A O 1
ATOM 778 N N . GLN A 1 102 ? -8.651 16.050 19.454 1.00 41.12 102 GLN A N 1
ATOM 779 C CA . GLN A 1 102 ? -8.844 15.941 18.013 1.00 41.12 102 GLN A CA 1
ATOM 780 C C . GLN A 1 102 ? -8.026 17.015 17.279 1.00 41.12 102 GLN A C 1
ATOM 782 O O . GLN A 1 102 ? -8.161 18.198 17.587 1.00 41.12 102 GLN A O 1
ATOM 787 N N . GLY A 1 103 ? -7.230 16.583 16.299 1.00 43.97 103 GLY A N 1
ATOM 788 C CA . GLY A 1 103 ? -6.556 17.449 15.334 1.00 43.97 103 GLY A CA 1
ATOM 789 C C . GLY A 1 103 ? -5.091 17.734 15.654 1.00 43.97 103 GLY A C 1
ATOM 790 O O . GLY A 1 103 ? -4.808 18.657 16.403 1.00 43.97 103 GLY A O 1
ATOM 791 N N . LEU A 1 104 ? -4.178 16.963 15.052 1.00 42.09 104 LEU A N 1
ATOM 792 C CA . LEU A 1 104 ? -2.948 17.426 14.382 1.00 42.09 104 LEU A CA 1
ATOM 793 C C . LEU A 1 104 ? -2.016 16.239 14.089 1.00 42.09 104 LEU A C 1
ATOM 795 O O . LEU A 1 104 ? -1.565 15.553 14.998 1.00 42.09 104 LEU A O 1
ATOM 799 N N . GLY A 1 105 ? -1.750 16.043 12.794 1.00 41.66 105 GLY A N 1
ATOM 800 C CA . GLY A 1 105 ? -0.486 15.563 12.226 1.00 41.66 105 GLY A CA 1
ATOM 801 C C . GLY A 1 105 ? 0.214 14.407 12.933 1.00 41.66 105 GLY A C 1
ATOM 802 O O . GLY A 1 105 ? 1.070 14.615 13.789 1.00 41.66 105 GLY A O 1
ATOM 803 N N . LEU A 1 106 ? -0.079 13.193 12.477 1.00 42.34 106 LEU A N 1
ATOM 804 C CA . LEU A 1 106 ? 0.650 11.978 12.813 1.00 42.34 106 LEU A CA 1
ATOM 805 C C . LEU A 1 106 ? 2.107 12.082 12.310 1.00 42.34 106 LEU A C 1
ATOM 807 O O . LEU A 1 106 ? 2.396 11.799 11.152 1.00 42.34 106 LEU A O 1
ATOM 811 N N . ARG A 1 107 ? 3.030 12.499 13.183 1.00 40.66 107 ARG A N 1
ATOM 812 C CA . ARG A 1 107 ? 4.457 12.172 13.069 1.00 40.66 107 ARG A CA 1
ATOM 813 C C . ARG A 1 107 ? 4.683 10.870 13.831 1.00 40.66 107 ARG A C 1
ATOM 815 O O . ARG A 1 107 ? 4.693 10.874 15.059 1.00 40.66 107 ARG A O 1
ATOM 822 N N . ILE A 1 108 ? 4.816 9.772 13.096 1.00 43.75 108 ILE A N 1
ATOM 823 C CA . ILE A 1 108 ? 5.412 8.535 13.60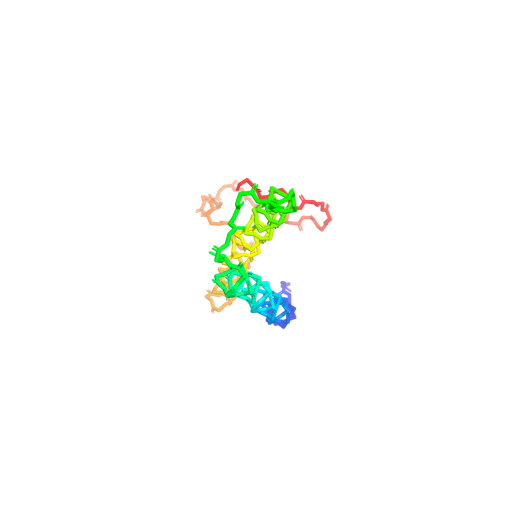2 1.00 43.75 108 ILE A CA 1
ATOM 824 C C . ILE A 1 108 ? 6.895 8.618 13.242 1.00 43.75 108 ILE A C 1
ATOM 826 O O . ILE A 1 108 ? 7.231 8.787 12.069 1.00 43.75 108 ILE A O 1
ATOM 830 N N . ALA A 1 109 ? 7.729 8.622 14.280 1.00 34.19 109 ALA A N 1
ATOM 831 C CA . ALA A 1 109 ? 9.148 8.297 14.205 1.00 34.19 109 ALA A CA 1
ATOM 832 C C . ALA A 1 109 ? 9.317 6.774 14.195 1.00 34.19 109 ALA A C 1
ATOM 834 O O . ALA A 1 109 ? 8.433 6.100 14.780 1.00 34.19 109 ALA A O 1
#

Secondary structure (DSSP, 8-state):
---HHHHHHHHHHHHHHHHHHHHHHHHHHHHHHHHHHHHTT-GGG-TTHHHHHHHHHHHHHHHHHHHHHHHHHHHHHHHHHTT-TT--TT--STT------S-------

Radius of gyration: 21.15 Å; Cα contacts (8 Å, |Δi|>4): 32; chains: 1; bounding box: 42×29×63 Å

Solvent-accessible surface area (backbone atoms only — 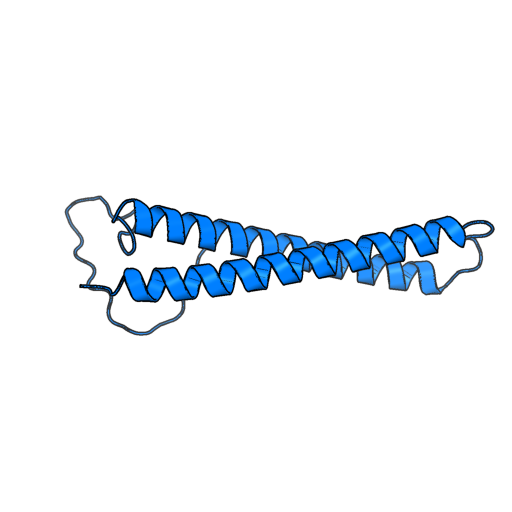not comparable to full-atom values): 6700 Å² total; per-residue (Å²): 128,83,60,58,67,61,53,45,55,55,44,50,54,52,44,54,52,50,53,50,50,50,53,51,54,53,49,53,53,51,52,53,52,51,55,46,66,75,61,56,87,65,71,93,75,52,80,59,58,62,55,54,52,50,50,51,51,53,54,51,52,54,45,52,55,51,49,56,54,44,55,52,44,51,54,47,49,51,26,47,76,70,70,44,55,93,58,58,88,85,56,79,55,100,84,64,90,76,76,84,70,86,83,79,81,91,80,81,129

Mean predicted aligned error: 12.5 Å